Protein AF-A0A7Y8LI61-F1 (afdb_monomer_lite)

Secondary structure (DSSP, 8-state):
-PPPHHHHHH-SSEEEE-TT--HHHHHHHHHHHHT-TTS-S-EEEEE--S-SS--HHHHHHHHHHHHHHHTTT-EEEEE-TT----SS-------S-SHHHHHHHHHHHHHHHHHT-

Sequence (117 aa):
MKLFDSTIVHADLTIIHGNNQTPAKKLARTKELFGNPLAPGPILMNEDDNGRDTSEENLKKELASCDAVWDGGGSWGYMPWRQTQMFPFRHFNPAGDSQDERYFRAVLEHIKAKVMK

Structure (mmCIF, N/CA/C/O backbone):
data_AF-A0A7Y8LI61-F1
#
_entry.id   AF-A0A7Y8LI61-F1
#
loop_
_atom_site.group_PDB
_atom_site.id
_atom_site.type_symbol
_atom_site.label_atom_id
_atom_site.label_alt_id
_atom_site.label_comp_id
_atom_site.label_asym_id
_atom_site.label_entity_id
_atom_site.label_seq_id
_atom_site.pdbx_PDB_ins_code
_atom_site.Cartn_x
_atom_site.Cartn_y
_atom_site.Cartn_z
_atom_site.occupancy
_atom_site.B_iso_or_equiv
_atom_site.auth_seq_id
_atom_site.auth_comp_id
_atom_site.auth_asym_id
_atom_site.auth_atom_id
_atom_site.pdbx_PDB_model_num
ATOM 1 N N . MET A 1 1 ? 7.553 4.973 -17.357 1.00 74.12 1 MET A N 1
ATOM 2 C CA . MET A 1 1 ? 8.397 5.827 -16.488 1.00 74.12 1 MET A CA 1
ATOM 3 C C . MET A 1 1 ? 9.875 5.466 -16.659 1.00 74.12 1 MET A C 1
ATOM 5 O O . MET A 1 1 ? 10.168 4.297 -16.868 1.00 74.12 1 MET A O 1
ATOM 9 N N . LYS A 1 2 ? 10.797 6.432 -16.509 1.00 80.75 2 LYS A N 1
ATOM 10 C CA . LYS A 1 2 ? 12.247 6.181 -16.391 1.00 80.75 2 LYS A CA 1
ATOM 11 C C . LYS A 1 2 ? 12.640 5.801 -14.950 1.00 80.75 2 LYS A C 1
ATOM 13 O O . LYS A 1 2 ? 12.328 6.551 -14.030 1.00 80.75 2 LYS A O 1
ATOM 18 N N . LEU A 1 3 ? 13.302 4.657 -14.769 1.00 79.50 3 LEU A N 1
ATOM 19 C CA . LEU A 1 3 ? 13.929 4.245 -13.504 1.00 79.50 3 LEU A CA 1
ATOM 20 C C . LEU A 1 3 ? 15.372 4.765 -13.435 1.00 79.50 3 LEU A C 1
ATOM 22 O O . LEU A 1 3 ? 15.975 5.039 -14.473 1.00 79.50 3 LEU A O 1
ATOM 26 N N . PHE A 1 4 ? 15.911 4.924 -12.227 1.00 83.06 4 PHE A N 1
ATOM 27 C CA . PHE A 1 4 ? 17.317 5.283 -12.038 1.00 83.06 4 PHE A CA 1
ATOM 28 C C . PHE A 1 4 ? 18.207 4.055 -12.232 1.00 83.06 4 PHE A C 1
ATOM 30 O O . PHE A 1 4 ? 17.868 2.972 -11.757 1.00 83.06 4 PHE A O 1
ATOM 37 N N . ASP A 1 5 ? 19.364 4.234 -12.871 1.00 82.06 5 ASP A N 1
ATOM 38 C CA . ASP A 1 5 ? 20.294 3.135 -13.168 1.00 82.06 5 ASP A CA 1
ATOM 39 C C . ASP A 1 5 ? 20.720 2.387 -11.897 1.00 82.06 5 ASP A C 1
ATOM 41 O O . ASP A 1 5 ? 20.760 1.162 -11.880 1.00 82.06 5 ASP A O 1
ATOM 45 N N . SER A 1 6 ? 20.935 3.102 -10.789 1.00 76.75 6 SER A N 1
ATOM 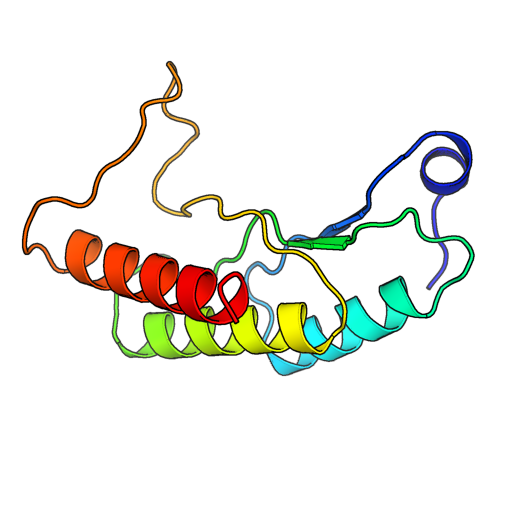46 C CA . SER A 1 6 ? 21.270 2.487 -9.500 1.00 76.75 6 SER A CA 1
ATOM 47 C C . SER A 1 6 ? 20.179 1.547 -8.976 1.00 76.75 6 SER A C 1
ATOM 49 O O . SER A 1 6 ? 20.499 0.520 -8.387 1.00 76.75 6 SER A O 1
ATOM 51 N N . THR A 1 7 ? 18.901 1.859 -9.210 1.00 75.81 7 THR A N 1
ATOM 52 C CA . THR A 1 7 ? 17.776 0.984 -8.850 1.00 75.81 7 THR A CA 1
ATOM 53 C C . THR A 1 7 ? 17.776 -0.278 -9.703 1.00 75.81 7 THR A C 1
ATOM 55 O O . THR A 1 7 ? 17.596 -1.364 -9.174 1.00 75.81 7 THR A O 1
ATOM 58 N N . ILE A 1 8 ? 18.014 -0.145 -11.008 1.00 80.81 8 ILE A N 1
ATOM 59 C CA . ILE A 1 8 ? 18.017 -1.281 -11.942 1.00 80.81 8 ILE A CA 1
ATOM 60 C C . ILE A 1 8 ? 19.154 -2.259 -11.609 1.00 80.81 8 ILE A C 1
ATOM 62 O O . ILE A 1 8 ? 18.974 -3.468 -11.700 1.00 80.81 8 ILE A O 1
ATOM 66 N N . VAL A 1 9 ? 20.329 -1.738 -11.242 1.00 76.56 9 VAL A N 1
ATOM 67 C CA . VAL A 1 9 ? 21.548 -2.544 -11.061 1.00 76.56 9 VAL A CA 1
ATOM 68 C C . VAL A 1 9 ? 21.643 -3.177 -9.669 1.00 76.56 9 VAL A C 1
ATOM 70 O O . VAL A 1 9 ? 22.238 -4.244 -9.536 1.00 76.56 9 VAL A O 1
ATOM 73 N N . HIS A 1 10 ? 21.111 -2.526 -8.631 1.00 79.81 10 HIS A N 1
ATOM 74 C CA . HIS A 1 10 ? 21.417 -2.895 -7.242 1.00 79.81 10 HIS A CA 1
ATOM 75 C C . HIS A 1 10 ? 20.216 -3.241 -6.369 1.00 79.81 10 HIS A C 1
ATOM 77 O O . HIS A 1 10 ? 20.429 -3.713 -5.256 1.00 79.81 10 HIS A O 1
ATOM 83 N N . ALA A 1 11 ? 18.985 -2.953 -6.792 1.00 81.94 11 ALA A N 1
ATOM 84 C CA . ALA A 1 11 ? 17.830 -3.217 -5.945 1.00 81.94 11 ALA A CA 1
ATOM 85 C C . ALA A 1 11 ? 17.215 -4.583 -6.254 1.00 81.94 11 ALA A C 1
ATOM 87 O O . ALA A 1 11 ? 17.047 -4.955 -7.411 1.00 81.94 11 ALA A O 1
ATOM 88 N N . ASP A 1 12 ? 16.826 -5.282 -5.190 1.00 82.81 12 ASP A N 1
ATOM 89 C CA . ASP A 1 12 ? 16.129 -6.570 -5.244 1.00 82.81 12 ASP A CA 1
ATOM 90 C C . ASP A 1 12 ? 14.613 -6.428 -5.041 1.00 82.81 12 ASP A C 1
ATOM 92 O O . ASP A 1 12 ? 13.895 -7.415 -5.078 1.00 82.81 12 ASP A O 1
ATOM 96 N N . LEU A 1 13 ? 14.105 -5.219 -4.768 1.00 83.88 13 LEU A N 1
ATOM 97 C CA . LEU A 1 13 ? 12.676 -4.944 -4.591 1.00 83.88 13 LEU A CA 1
ATOM 98 C C . LEU A 1 13 ? 12.356 -3.476 -4.899 1.00 83.88 13 LEU A C 1
ATOM 100 O O . LEU A 1 13 ? 13.212 -2.598 -4.776 1.00 83.88 13 LEU A O 1
ATOM 104 N N . THR A 1 14 ? 11.105 -3.196 -5.258 1.00 85.19 14 THR A N 1
ATOM 105 C CA . THR A 1 14 ? 10.602 -1.837 -5.503 1.00 85.19 14 THR A CA 1
ATOM 106 C C . THR A 1 14 ? 9.705 -1.395 -4.355 1.00 85.19 14 THR A C 1
ATOM 108 O O . THR A 1 14 ? 8.698 -2.038 -4.096 1.00 85.19 14 THR A O 1
ATOM 111 N N . ILE A 1 15 ? 10.002 -0.267 -3.709 1.00 83.31 15 ILE A N 1
ATOM 112 C CA . ILE A 1 15 ? 9.120 0.323 -2.693 1.00 83.31 15 ILE A CA 1
ATOM 113 C C . ILE A 1 15 ? 8.303 1.459 -3.307 1.00 83.31 15 ILE A C 1
ATOM 115 O O . ILE A 1 15 ? 8.846 2.318 -4.005 1.00 83.31 15 ILE A O 1
ATOM 119 N N . ILE A 1 16 ? 7.003 1.484 -3.028 1.00 81.44 16 ILE A N 1
ATOM 120 C CA . ILE A 1 16 ? 6.116 2.594 -3.370 1.00 81.44 16 ILE A CA 1
ATOM 121 C C . ILE A 1 16 ? 5.501 3.191 -2.103 1.00 81.44 16 ILE A C 1
ATOM 123 O O . ILE A 1 16 ? 5.112 2.461 -1.200 1.00 81.44 16 ILE A O 1
ATOM 127 N N . HIS A 1 17 ? 5.409 4.522 -2.069 1.00 83.06 17 HIS A N 1
ATOM 128 C CA . HIS A 1 17 ? 4.664 5.274 -1.059 1.00 83.06 17 HIS A CA 1
ATOM 129 C C . HIS A 1 17 ? 3.378 5.801 -1.714 1.00 83.06 17 HIS A C 1
ATOM 131 O O . HIS A 1 17 ? 3.422 6.427 -2.779 1.00 83.06 17 HIS A O 1
ATOM 137 N N . GLY A 1 18 ? 2.232 5.529 -1.098 1.00 77.00 18 GLY A N 1
ATOM 138 C CA . GLY A 1 18 ? 0.893 5.828 -1.608 1.00 77.00 18 GLY A CA 1
ATOM 139 C C . GLY A 1 18 ? 0.286 7.120 -1.066 1.00 77.00 18 GLY A C 1
ATOM 140 O O . GLY A 1 18 ? -0.795 7.505 -1.513 1.00 77.00 18 GLY A O 1
ATOM 141 N N . ASN A 1 19 ? 0.982 7.793 -0.146 1.00 80.81 19 ASN A N 1
ATOM 142 C CA . ASN A 1 19 ? 0.475 8.916 0.640 1.00 80.81 19 ASN A CA 1
ATOM 143 C C . ASN A 1 19 ? -0.301 9.940 -0.200 1.00 80.81 19 ASN A C 1
ATOM 145 O O . ASN A 1 19 ? 0.190 10.469 -1.205 1.00 80.81 19 ASN A O 1
ATOM 149 N N . ASN A 1 20 ? -1.520 10.244 0.247 1.00 76.19 20 ASN A N 1
ATOM 150 C CA . ASN A 1 20 ? -2.438 11.205 -0.359 1.00 76.19 20 ASN A CA 1
ATOM 151 C C . ASN A 1 20 ? -2.826 10.905 -1.822 1.00 76.19 20 ASN A C 1
ATOM 153 O O . ASN A 1 20 ? -3.390 11.763 -2.506 1.00 76.19 20 ASN A O 1
ATOM 157 N N . GLN A 1 21 ? -2.545 9.702 -2.335 1.00 84.94 21 GLN A N 1
ATOM 158 C CA . GLN A 1 21 ? -2.994 9.281 -3.659 1.00 84.94 21 GLN A CA 1
ATOM 159 C C . GLN A 1 21 ? -4.301 8.498 -3.575 1.00 84.94 21 GLN A C 1
ATOM 161 O O . GLN A 1 21 ? -4.567 7.747 -2.645 1.00 84.94 21 GLN A O 1
ATOM 166 N N . THR A 1 22 ? -5.120 8.624 -4.613 1.00 86.12 22 THR A N 1
ATOM 167 C CA . THR A 1 22 ? -6.341 7.822 -4.748 1.00 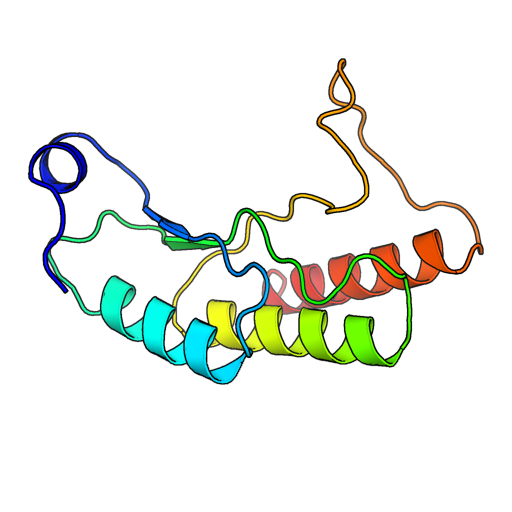86.12 22 THR A CA 1
ATOM 168 C C . THR A 1 22 ? -6.004 6.354 -5.051 1.00 86.12 22 THR A C 1
ATOM 170 O O . THR A 1 22 ? -5.052 6.124 -5.808 1.00 86.12 22 THR A O 1
ATOM 173 N N . PRO A 1 23 ? -6.835 5.379 -4.635 1.00 85.81 23 PRO A N 1
ATOM 174 C CA . PRO A 1 23 ? -6.676 3.967 -4.997 1.00 85.81 23 PRO A CA 1
ATOM 175 C C . PRO A 1 23 ? -6.454 3.719 -6.499 1.00 85.81 23 PRO A C 1
ATOM 177 O O . PRO A 1 23 ? -5.554 2.979 -6.883 1.00 85.81 23 PRO A O 1
ATOM 180 N N . ALA A 1 24 ? -7.197 4.407 -7.375 1.00 87.19 24 ALA A N 1
ATOM 181 C CA . ALA A 1 24 ? -7.060 4.259 -8.829 1.00 87.19 24 ALA A CA 1
ATOM 182 C C . ALA A 1 24 ? -5.654 4.621 -9.346 1.00 87.19 24 ALA A C 1
ATOM 184 O O . ALA A 1 24 ? -5.097 3.921 -10.192 1.00 87.19 24 ALA A O 1
ATOM 185 N N . LYS A 1 25 ? -5.054 5.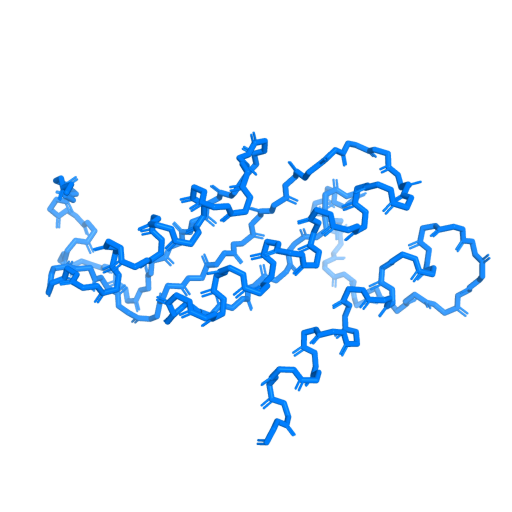689 -8.804 1.00 88.69 25 LYS A N 1
ATOM 186 C CA . LYS A 1 25 ? -3.671 6.077 -9.119 1.00 88.69 25 LYS A CA 1
ATOM 187 C C . LYS A 1 25 ? -2.674 5.032 -8.625 1.00 88.69 25 LYS A C 1
ATOM 189 O O . LYS A 1 25 ? -1.732 4.732 -9.350 1.00 88.69 25 LYS A O 1
ATOM 194 N N . LYS A 1 26 ? -2.896 4.457 -7.438 1.00 87.81 26 LYS A N 1
ATOM 195 C CA . LYS A 1 26 ? -2.049 3.389 -6.881 1.00 87.81 26 LYS A CA 1
ATOM 196 C C . LYS A 1 26 ? -2.100 2.141 -7.761 1.00 87.81 26 LYS A C 1
ATOM 198 O O . LYS A 1 26 ? -1.051 1.668 -8.174 1.00 87.81 26 LYS A O 1
ATOM 203 N N . LEU A 1 27 ? -3.294 1.693 -8.159 1.00 87.38 27 LEU A N 1
ATOM 204 C CA . LEU A 1 27 ? -3.471 0.560 -9.078 1.00 87.38 27 LEU A CA 1
ATOM 205 C C . LEU A 1 27 ? -2.733 0.780 -10.404 1.00 87.38 27 LEU A C 1
ATOM 207 O O . LEU A 1 27 ? -1.956 -0.071 -10.834 1.00 87.38 27 LEU A O 1
ATOM 211 N N . ALA A 1 28 ? -2.973 1.922 -11.056 1.00 89.56 28 ALA A N 1
ATOM 212 C CA . ALA A 1 28 ? -2.330 2.251 -12.326 1.00 89.56 28 ALA A CA 1
ATOM 213 C C . ALA A 1 28 ? -0.802 2.267 -12.191 1.00 89.56 28 ALA A C 1
ATOM 215 O O . ALA A 1 28 ? -0.089 1.733 -13.040 1.00 89.56 28 ALA A O 1
ATOM 216 N N . ARG A 1 29 ? -0.306 2.836 -11.089 1.00 88.75 29 ARG A N 1
ATOM 217 C CA . ARG A 1 29 ? 1.117 2.943 -10.801 1.00 88.75 29 ARG A CA 1
ATOM 218 C C . ARG A 1 29 ? 1.774 1.587 -10.547 1.00 88.75 29 ARG A C 1
ATOM 220 O O . ARG A 1 29 ? 2.836 1.321 -11.106 1.00 88.75 29 ARG A O 1
ATOM 227 N N . THR A 1 30 ? 1.151 0.735 -9.739 1.00 88.94 30 THR A N 1
ATOM 228 C CA . THR A 1 30 ? 1.646 -0.619 -9.468 1.00 88.94 30 THR A CA 1
ATOM 229 C C . THR A 1 30 ? 1.678 -1.445 -10.749 1.00 88.94 30 THR A C 1
ATOM 231 O O . THR A 1 30 ? 2.691 -2.079 -11.022 1.00 88.94 30 THR A O 1
ATOM 234 N N . LYS A 1 31 ? 0.643 -1.354 -11.598 1.00 88.75 31 LYS A N 1
ATOM 235 C CA . LYS A 1 31 ? 0.622 -2.027 -12.908 1.00 88.75 31 LYS A CA 1
ATOM 236 C C . LYS A 1 31 ? 1.736 -1.553 -13.839 1.00 88.75 31 LYS A C 1
ATOM 238 O O . LYS A 1 31 ? 2.358 -2.374 -14.505 1.00 88.75 31 LYS A O 1
ATOM 243 N N . GLU A 1 32 ? 1.996 -0.246 -13.885 1.00 90.25 32 GLU A N 1
ATOM 244 C CA . GLU A 1 32 ? 3.092 0.314 -14.686 1.00 90.25 32 GLU A CA 1
ATOM 245 C C . GLU A 1 32 ? 4.452 -0.239 -14.239 1.00 90.25 32 GLU A C 1
ATOM 247 O O . GLU A 1 32 ? 5.277 -0.600 -15.075 1.00 90.25 32 GLU A O 1
ATOM 252 N N . LEU A 1 33 ? 4.686 -0.308 -12.925 1.00 88.44 33 LEU A N 1
ATOM 253 C CA . LEU A 1 33 ? 5.920 -0.847 -12.358 1.00 88.44 33 LEU A CA 1
ATOM 254 C C . LEU A 1 33 ? 6.040 -2.351 -12.599 1.00 88.44 33 LEU A C 1
ATOM 256 O O . LEU A 1 33 ? 7.092 -2.804 -13.029 1.00 88.44 33 LEU A O 1
ATOM 260 N N . PHE A 1 34 ? 4.965 -3.106 -12.378 1.00 87.31 34 PHE A N 1
ATOM 261 C CA . PHE A 1 34 ? 4.955 -4.558 -12.540 1.00 87.31 34 PHE A CA 1
ATOM 262 C C . PHE A 1 34 ? 5.211 -4.968 -13.994 1.00 87.31 34 PHE A C 1
ATOM 264 O O . PHE A 1 34 ? 5.930 -5.924 -14.262 1.00 87.31 34 PHE A O 1
ATOM 271 N N . GLY A 1 35 ? 4.651 -4.218 -14.947 1.00 86.94 35 GLY A N 1
ATOM 272 C CA . GLY A 1 35 ? 4.874 -4.439 -16.374 1.00 86.94 35 GLY A CA 1
ATOM 273 C C . GLY A 1 35 ? 6.222 -3.932 -16.898 1.00 86.94 35 GLY A C 1
ATOM 274 O O . GLY A 1 35 ? 6.517 -4.138 -18.075 1.00 86.94 35 GLY A O 1
ATOM 275 N N . ASN A 1 36 ? 7.031 -3.248 -16.082 1.00 89.31 36 ASN A N 1
ATOM 276 C CA . ASN A 1 36 ? 8.327 -2.734 -16.509 1.00 89.31 36 ASN A CA 1
ATOM 277 C C . ASN A 1 36 ? 9.420 -3.794 -16.280 1.00 89.31 36 ASN A C 1
ATOM 279 O O . ASN A 1 36 ? 9.744 -4.073 -15.129 1.00 89.31 36 ASN A O 1
ATOM 283 N N . PRO A 1 37 ? 10.061 -4.331 -17.337 1.00 86.62 37 PRO A N 1
ATOM 284 C CA . PRO A 1 37 ? 11.077 -5.380 -17.198 1.00 86.62 37 PRO A CA 1
ATOM 285 C C . PRO A 1 37 ? 12.349 -4.920 -16.470 1.00 86.62 37 PRO A C 1
ATOM 287 O O . PRO A 1 37 ? 13.171 -5.751 -16.102 1.00 86.62 37 PRO A O 1
ATOM 290 N N . LEU A 1 38 ? 12.533 -3.609 -16.287 1.00 89.00 38 LEU A N 1
ATOM 291 C CA . LEU A 1 38 ? 13.658 -3.031 -15.552 1.00 89.00 38 LEU A CA 1
ATOM 292 C C . LEU A 1 38 ? 13.331 -2.753 -14.079 1.00 89.00 38 LEU A C 1
ATOM 294 O O . LEU A 1 38 ? 14.208 -2.302 -13.346 1.00 89.00 38 LEU A O 1
ATOM 298 N N . ALA A 1 39 ? 12.081 -2.944 -13.646 1.00 86.19 39 ALA A N 1
ATOM 299 C CA . ALA A 1 39 ? 11.710 -2.767 -12.249 1.00 86.19 39 ALA A CA 1
ATOM 300 C C . ALA A 1 39 ? 12.106 -4.011 -11.432 1.00 86.19 39 ALA A C 1
ATOM 302 O O . ALA A 1 39 ? 11.686 -5.117 -11.777 1.00 86.19 39 ALA A O 1
ATOM 303 N N . PRO A 1 40 ? 12.858 -3.852 -10.328 1.00 82.62 40 PRO A N 1
ATOM 304 C CA . PRO A 1 40 ? 13.103 -4.938 -9.386 1.00 82.62 40 PRO A CA 1
ATOM 305 C C . PRO A 1 40 ? 11.800 -5.458 -8.777 1.00 82.62 40 PRO A C 1
ATOM 307 O O . PRO A 1 40 ? 10.946 -4.667 -8.361 1.00 82.62 40 PRO A O 1
ATOM 310 N N . GLY A 1 41 ? 11.645 -6.777 -8.696 1.00 73.56 41 GLY A N 1
ATOM 311 C CA . GLY A 1 41 ? 10.481 -7.417 -8.077 1.00 73.56 41 GLY A CA 1
ATOM 312 C C . GLY A 1 41 ? 10.846 -8.005 -6.718 1.00 73.56 41 GLY A C 1
ATOM 313 O O . GLY A 1 41 ? 11.943 -8.532 -6.612 1.00 73.56 41 GLY A O 1
ATOM 314 N N . PRO A 1 42 ? 9.965 -8.017 -5.703 1.00 81.88 42 PRO A N 1
ATOM 315 C CA . PRO A 1 42 ? 8.558 -7.603 -5.681 1.00 81.88 42 PRO A CA 1
ATOM 316 C C . PRO A 1 42 ? 8.355 -6.086 -5.529 1.00 81.88 42 PRO A C 1
ATOM 318 O O . PRO A 1 42 ? 9.233 -5.368 -5.059 1.00 81.88 42 PRO A O 1
ATOM 321 N N . ILE A 1 43 ? 7.162 -5.598 -5.888 1.00 84.12 43 ILE A N 1
ATOM 322 C CA . ILE A 1 43 ? 6.735 -4.222 -5.582 1.00 84.12 43 ILE A CA 1
ATOM 323 C C . ILE A 1 43 ? 6.057 -4.230 -4.221 1.00 84.12 43 ILE A C 1
ATOM 325 O O . ILE A 1 43 ? 5.146 -5.017 -4.023 1.00 84.12 43 ILE A O 1
ATOM 329 N N . LEU A 1 44 ? 6.461 -3.378 -3.293 1.00 79.94 44 LEU A N 1
ATOM 330 C CA . LEU A 1 44 ? 5.948 -3.304 -1.935 1.00 79.94 44 LEU A CA 1
ATOM 331 C C . LEU A 1 44 ? 5.430 -1.892 -1.669 1.00 79.94 44 LEU A C 1
ATOM 333 O O . LEU A 1 44 ? 6.185 -0.927 -1.758 1.00 79.94 44 LEU A O 1
ATOM 337 N N . MET A 1 45 ? 4.147 -1.758 -1.335 1.00 78.62 45 MET A N 1
ATOM 338 C CA . MET A 1 45 ? 3.653 -0.520 -0.725 1.00 78.62 45 MET A CA 1
ATOM 339 C C . MET A 1 45 ? 4.086 -0.520 0.735 1.00 78.62 45 MET A C 1
ATOM 341 O O . MET A 1 45 ? 3.663 -1.434 1.433 1.00 78.62 45 MET A O 1
ATOM 345 N N . ASN A 1 46 ? 4.940 0.419 1.164 1.00 72.25 46 ASN A N 1
ATOM 346 C CA . ASN A 1 46 ? 5.421 0.500 2.555 1.00 72.25 46 ASN A CA 1
ATOM 347 C C . ASN A 1 46 ? 4.649 1.515 3.402 1.00 72.25 46 ASN A C 1
ATOM 349 O O . ASN A 1 46 ? 4.514 1.329 4.605 1.00 72.25 46 ASN A O 1
ATOM 353 N N . GLU A 1 47 ? 4.162 2.587 2.786 1.00 69.69 47 GLU A N 1
ATOM 354 C CA . GLU A 1 47 ? 3.443 3.663 3.454 1.00 69.69 47 GLU A CA 1
ATOM 355 C C . GLU A 1 47 ? 2.236 4.063 2.623 1.00 69.69 47 GLU A C 1
ATOM 357 O O . GLU A 1 47 ? 2.351 4.317 1.420 1.00 69.69 47 GLU A O 1
ATOM 362 N N . ASP A 1 48 ? 1.089 4.158 3.283 1.00 72.44 48 ASP A N 1
ATOM 363 C CA . ASP A 1 48 ? -0.099 4.747 2.702 1.00 72.44 48 ASP A CA 1
ATOM 364 C C . ASP A 1 48 ? -0.817 5.626 3.730 1.00 72.44 48 ASP A C 1
ATOM 366 O O . ASP A 1 48 ? -1.058 5.216 4.864 1.00 72.44 48 ASP A O 1
ATOM 370 N N . ASP A 1 49 ? -1.115 6.852 3.313 1.00 70.56 49 ASP A N 1
ATOM 371 C CA . ASP A 1 49 ? -1.808 7.865 4.099 1.00 70.56 49 ASP A CA 1
ATOM 372 C C . ASP A 1 49 ? -3.018 8.324 3.333 1.00 70.56 49 ASP A C 1
ATOM 374 O O . ASP A 1 49 ? -2.937 9.207 2.470 1.00 70.56 49 ASP A O 1
ATOM 378 N N . ASN A 1 50 ? -4.152 7.717 3.638 1.00 68.69 50 ASN A N 1
ATOM 379 C CA . ASN A 1 50 ? -5.422 8.241 3.181 1.00 68.69 50 ASN A CA 1
ATOM 380 C C . ASN A 1 50 ? -6.033 9.236 4.187 1.00 68.69 50 ASN A C 1
ATOM 382 O O . ASN A 1 50 ? -7.174 9.660 3.991 1.00 68.69 50 ASN A O 1
ATOM 386 N N . GLY A 1 51 ? -5.280 9.643 5.219 1.00 64.19 51 GLY A N 1
ATOM 387 C CA . GLY A 1 51 ? -5.630 10.681 6.182 1.00 64.19 51 GLY A CA 1
ATOM 388 C C . GLY A 1 51 ? -5.063 10.426 7.586 1.00 64.19 51 GLY A C 1
ATOM 389 O O . GLY A 1 51 ? -4.919 9.290 8.031 1.00 64.19 51 GLY A O 1
ATOM 390 N N . ARG A 1 52 ? -4.834 11.509 8.347 1.00 66.88 52 ARG A N 1
ATOM 391 C CA . ARG A 1 52 ? -4.303 11.449 9.729 1.00 66.88 52 ARG A CA 1
ATOM 392 C C . ARG A 1 52 ? -5.284 10.884 10.764 1.00 66.88 52 ARG A C 1
ATOM 394 O O . ARG A 1 52 ? -4.866 10.393 11.819 1.00 66.88 52 ARG A O 1
ATOM 401 N N . ASP A 1 53 ? -6.578 10.994 10.483 1.00 76.56 53 ASP A N 1
ATOM 402 C CA . ASP A 1 53 ? -7.640 10.638 11.417 1.00 76.56 53 ASP A CA 1
ATOM 403 C C . ASP A 1 53 ? -8.154 9.225 11.179 1.00 76.56 53 ASP A C 1
ATOM 405 O O . ASP A 1 53 ? -8.420 8.811 10.049 1.00 76.56 53 ASP A O 1
ATOM 409 N N . THR A 1 54 ? -8.382 8.506 12.271 1.00 79.50 54 THR A N 1
ATOM 410 C CA . THR A 1 54 ? -9.082 7.229 12.246 1.00 79.50 54 THR A CA 1
ATOM 411 C C . THR A 1 54 ? -10.570 7.483 12.003 1.00 79.50 54 THR A C 1
ATOM 413 O O . THR A 1 54 ? -11.299 7.859 12.916 1.00 79.50 54 THR A O 1
ATOM 416 N N . SER A 1 55 ? -11.041 7.293 10.772 1.00 83.19 55 SER A N 1
ATOM 417 C CA . SER A 1 55 ? -12.449 7.477 10.392 1.00 83.19 55 SER A CA 1
ATOM 418 C C . SER A 1 55 ? -12.926 6.353 9.474 1.00 83.19 55 SER A C 1
ATOM 420 O O . SER A 1 55 ? -12.122 5.683 8.826 1.00 83.19 55 SER A O 1
ATOM 422 N N . GLU A 1 56 ? -14.242 6.140 9.391 1.00 86.69 56 GLU A N 1
ATOM 423 C CA . GLU A 1 56 ? -14.810 5.158 8.453 1.00 86.69 56 GLU A CA 1
ATOM 424 C C . GLU A 1 56 ? -14.496 5.497 6.992 1.00 86.69 56 GLU A C 1
ATOM 426 O O . GLU A 1 56 ? -14.301 4.604 6.168 1.00 86.69 56 GLU A O 1
ATOM 431 N N . GLU A 1 57 ? -14.442 6.787 6.655 1.00 86.88 57 GLU A N 1
ATOM 432 C CA . GLU A 1 57 ? -14.097 7.237 5.309 1.00 86.88 57 GLU A CA 1
ATOM 433 C C . GLU A 1 57 ? -12.645 6.888 4.967 1.00 86.88 57 GLU A C 1
ATOM 435 O O . GLU A 1 57 ? -12.376 6.351 3.891 1.00 86.88 57 GLU A O 1
ATOM 440 N N . ASN A 1 58 ? -11.717 7.132 5.895 1.00 83.69 58 ASN A N 1
ATOM 441 C CA . ASN A 1 58 ? -10.310 6.802 5.695 1.00 83.69 58 ASN A CA 1
ATOM 442 C C . ASN A 1 58 ? -10.101 5.286 5.669 1.00 83.69 58 ASN A C 1
ATOM 444 O O . ASN A 1 58 ? -9.367 4.802 4.814 1.00 83.69 58 ASN A O 1
ATOM 448 N N . LEU A 1 59 ? -10.847 4.522 6.478 1.00 85.00 59 LEU A N 1
ATOM 449 C CA . LEU A 1 59 ? -10.806 3.058 6.441 1.00 85.00 59 LEU A CA 1
ATOM 450 C C . LEU A 1 59 ? -11.186 2.532 5.055 1.00 85.00 59 LEU A C 1
ATOM 452 O O . LEU A 1 59 ? -10.487 1.692 4.497 1.00 85.00 59 LEU A O 1
ATOM 456 N N . LYS A 1 60 ? -12.259 3.061 4.454 1.00 87.31 60 LYS A N 1
ATOM 457 C CA . LYS A 1 60 ? -12.663 2.684 3.089 1.00 87.31 60 LYS A CA 1
ATOM 458 C C . LYS A 1 60 ? -11.563 2.976 2.065 1.00 87.31 60 LYS A C 1
ATOM 460 O O . LYS A 1 60 ? -11.351 2.167 1.164 1.00 87.31 60 LYS A O 1
ATOM 465 N N . LYS A 1 61 ? -10.857 4.104 2.196 1.00 84.88 61 LYS A N 1
ATOM 466 C CA . LYS A 1 61 ? -9.749 4.470 1.299 1.00 84.88 61 LYS A CA 1
ATOM 467 C C . LYS A 1 61 ? -8.528 3.569 1.486 1.00 84.88 61 LYS A C 1
ATOM 469 O O . LYS A 1 61 ? -7.946 3.167 0.479 1.00 84.88 61 LYS A O 1
ATOM 474 N N . GLU A 1 62 ? -8.178 3.213 2.721 1.00 84.44 62 GLU A N 1
ATOM 475 C CA . GLU A 1 62 ? -7.095 2.261 3.007 1.00 84.44 62 GLU A CA 1
ATOM 476 C C . GLU A 1 62 ? -7.390 0.883 2.415 1.00 84.44 62 GLU A C 1
ATOM 478 O O . GLU A 1 62 ? -6.577 0.340 1.670 1.00 84.44 62 GLU A O 1
ATOM 483 N N . LEU A 1 63 ? -8.583 0.334 2.672 1.00 86.94 63 LEU A N 1
ATOM 484 C CA . LEU A 1 63 ? -8.970 -0.981 2.154 1.00 86.94 63 LEU A CA 1
ATOM 485 C C . LEU A 1 63 ? -8.984 -0.999 0.618 1.00 86.94 63 LEU A C 1
ATOM 487 O O . LEU A 1 63 ? -8.424 -1.905 0.004 1.00 86.94 63 LEU A O 1
ATOM 491 N N . ALA A 1 64 ? -9.530 0.045 -0.011 1.00 87.94 64 ALA A N 1
ATOM 492 C CA . ALA A 1 64 ? -9.505 0.181 -1.466 1.00 87.94 64 ALA A CA 1
ATOM 493 C C . ALA A 1 64 ? -8.077 0.330 -2.023 1.00 87.94 64 ALA A C 1
ATOM 495 O O . ALA A 1 64 ? -7.791 -0.121 -3.132 1.00 87.94 64 ALA A O 1
ATOM 496 N N . SER A 1 65 ? -7.171 0.961 -1.274 1.00 85.06 65 SER A N 1
ATOM 497 C CA . SER A 1 65 ? -5.761 1.086 -1.658 1.00 85.06 65 SER A CA 1
ATOM 498 C C . SER A 1 65 ? -5.019 -0.244 -1.538 1.00 85.06 65 SER A C 1
ATOM 500 O O . SER A 1 65 ? -4.230 -0.574 -2.425 1.00 85.06 65 SER A O 1
ATOM 502 N N . CYS A 1 66 ? -5.330 -1.032 -0.505 1.00 84.38 66 CYS A N 1
ATOM 503 C CA . CYS A 1 66 ? -4.859 -2.407 -0.353 1.00 84.38 66 CYS A CA 1
ATOM 504 C C . CYS A 1 66 ? -5.261 -3.260 -1.561 1.00 84.38 66 CYS A C 1
ATOM 506 O O . CYS A 1 66 ? -4.398 -3.858 -2.207 1.00 84.38 66 CYS A O 1
ATOM 508 N N . ASP A 1 67 ? -6.546 -3.236 -1.927 1.00 87.38 67 ASP A N 1
ATOM 509 C CA . ASP A 1 67 ? -7.054 -3.943 -3.107 1.00 87.38 67 ASP A CA 1
ATOM 510 C C . ASP A 1 67 ? -6.344 -3.490 -4.388 1.00 87.38 67 ASP A C 1
ATOM 512 O O . ASP A 1 67 ? -5.857 -4.314 -5.159 1.00 87.38 67 ASP A O 1
ATOM 516 N N . ALA A 1 68 ? -6.208 -2.178 -4.584 1.00 86.19 68 ALA A N 1
ATOM 517 C CA . ALA A 1 68 ? -5.561 -1.596 -5.754 1.00 86.19 68 ALA A CA 1
ATOM 518 C C . ALA A 1 68 ? -4.103 -2.049 -5.944 1.00 86.19 68 ALA A C 1
ATOM 520 O O . ALA A 1 68 ? -3.674 -2.285 -7.073 1.00 86.19 68 ALA A O 1
ATOM 521 N N . VAL A 1 69 ? -3.313 -2.152 -4.875 1.00 82.19 69 VAL A N 1
ATOM 522 C CA . VAL A 1 69 ? -1.917 -2.605 -4.991 1.00 82.19 69 VAL A CA 1
ATOM 523 C C . VAL A 1 69 ? -1.852 -4.111 -5.205 1.00 82.19 69 VAL A C 1
ATOM 525 O O . VAL A 1 69 ? -1.135 -4.553 -6.104 1.00 82.19 69 VAL A O 1
ATOM 528 N N . TRP A 1 70 ? -2.624 -4.880 -4.434 1.00 83.75 70 TRP A N 1
ATOM 529 C CA . TRP A 1 70 ? -2.641 -6.339 -4.530 1.00 83.75 70 TRP A CA 1
ATOM 530 C C . TRP A 1 70 ? -3.067 -6.805 -5.928 1.00 83.75 70 TRP A C 1
ATOM 532 O O . TRP A 1 70 ? -2.353 -7.554 -6.594 1.00 83.75 70 TRP A O 1
ATOM 542 N N . ASP A 1 71 ? -4.184 -6.277 -6.433 1.00 84.50 71 ASP A N 1
ATOM 543 C CA . ASP A 1 71 ? -4.721 -6.616 -7.756 1.00 84.50 71 ASP A CA 1
ATOM 544 C C . ASP A 1 71 ? -3.850 -6.060 -8.905 1.00 84.50 71 ASP A C 1
ATOM 546 O O . ASP A 1 71 ? -3.986 -6.457 -10.065 1.00 84.50 71 ASP A O 1
ATOM 550 N N . GLY A 1 72 ? -2.940 -5.129 -8.600 1.00 80.38 72 GLY A N 1
ATOM 551 C CA . GLY A 1 72 ? -1.940 -4.599 -9.524 1.00 80.38 72 GLY A CA 1
ATOM 552 C C . GLY A 1 72 ? -0.687 -5.467 -9.678 1.00 80.38 72 GLY A C 1
ATOM 553 O O . GLY A 1 72 ? 0.182 -5.096 -10.465 1.00 80.38 72 GLY A O 1
ATOM 554 N N . GLY A 1 73 ? -0.579 -6.585 -8.949 1.00 78.88 73 GLY A N 1
ATOM 555 C CA . GLY A 1 73 ? 0.619 -7.434 -8.911 1.00 78.88 73 GLY A CA 1
ATOM 556 C 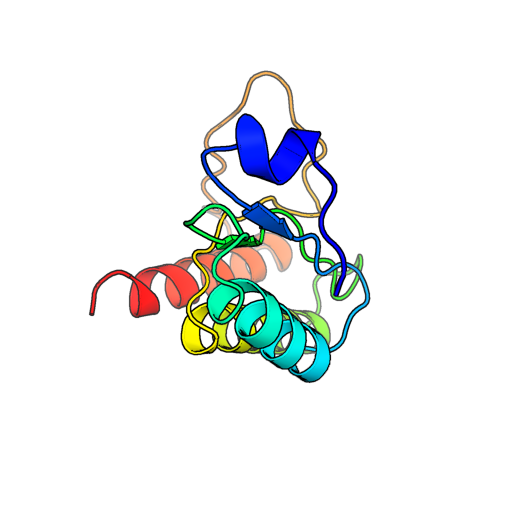C . GLY A 1 73 ? 1.659 -6.996 -7.872 1.00 78.88 73 GLY A C 1
ATOM 557 O O . GLY A 1 73 ? 2.797 -7.461 -7.905 1.00 78.88 73 GLY A O 1
ATOM 558 N N . GLY A 1 74 ? 1.290 -6.088 -6.964 1.00 76.88 74 GLY A N 1
ATOM 559 C CA . GLY A 1 74 ? 2.130 -5.656 -5.853 1.00 76.88 74 GLY A CA 1
ATOM 560 C C . GLY A 1 74 ? 1.952 -6.519 -4.601 1.00 76.88 74 GLY A C 1
ATOM 561 O O . GLY A 1 74 ? 0.883 -7.054 -4.328 1.00 76.88 74 GLY A O 1
ATOM 562 N N . SER A 1 75 ? 3.015 -6.612 -3.814 1.00 71.19 75 SER A N 1
ATOM 563 C CA . SER A 1 75 ? 3.031 -7.046 -2.417 1.00 71.19 75 SER A CA 1
ATOM 564 C C . SER A 1 75 ? 2.747 -5.873 -1.466 1.00 71.19 75 SER A C 1
ATOM 566 O O . SER A 1 75 ? 2.847 -4.699 -1.841 1.00 71.19 75 SER A O 1
ATOM 568 N N . TRP A 1 76 ? 2.386 -6.180 -0.220 1.00 67.81 76 TRP A N 1
ATOM 569 C CA . TRP A 1 76 ? 2.021 -5.176 0.779 1.00 67.81 76 TRP A CA 1
ATOM 570 C C . TRP A 1 76 ? 2.935 -5.261 2.001 1.00 67.81 76 TRP A C 1
ATOM 572 O O . TRP A 1 76 ? 3.058 -6.322 2.612 1.00 67.81 76 TRP A O 1
ATOM 582 N N . GLY A 1 77 ? 3.556 -4.141 2.368 1.00 64.88 77 GLY A N 1
ATOM 583 C CA . GLY A 1 77 ? 4.299 -3.966 3.610 1.00 64.88 77 GLY A CA 1
ATOM 584 C C . GLY A 1 77 ? 3.624 -2.878 4.430 1.00 64.88 77 GLY A C 1
ATOM 585 O O . GLY A 1 77 ? 3.685 -1.706 4.103 1.00 64.88 77 GLY A O 1
ATOM 586 N N . TYR A 1 78 ? 2.929 -3.240 5.496 1.00 59.88 78 TYR A N 1
ATOM 587 C CA . TYR A 1 78 ? 2.148 -2.247 6.219 1.00 59.88 78 TYR A CA 1
ATOM 588 C C . TYR A 1 78 ? 3.001 -1.502 7.263 1.00 59.88 78 TYR A C 1
ATOM 590 O O . TYR A 1 78 ? 3.403 -2.105 8.261 1.00 59.88 78 TYR A O 1
ATOM 598 N N . MET A 1 79 ? 3.237 -0.195 7.068 1.00 59.69 79 MET A N 1
ATOM 599 C CA . MET A 1 79 ? 3.650 0.714 8.147 1.00 59.69 79 MET A CA 1
ATOM 600 C C . MET A 1 79 ? 2.472 1.579 8.623 1.00 59.69 79 MET A C 1
ATOM 602 O O . MET A 1 79 ? 1.896 2.324 7.830 1.00 59.69 79 MET A O 1
ATOM 606 N N . PRO A 1 80 ? 2.119 1.543 9.921 1.00 53.81 80 PRO A N 1
ATOM 607 C CA . PRO A 1 80 ? 1.088 2.411 10.471 1.00 53.81 80 PRO A CA 1
ATOM 608 C C . PRO A 1 80 ? 1.492 3.885 10.415 1.00 53.81 80 PRO A C 1
ATOM 610 O O . PRO A 1 80 ? 2.472 4.287 11.038 1.00 53.81 80 PRO A O 1
ATOM 613 N N . TRP A 1 81 ? 0.649 4.720 9.814 1.00 55.62 81 TRP A N 1
ATOM 614 C CA . TRP A 1 81 ? 0.783 6.181 9.829 1.00 55.62 81 TRP A CA 1
ATOM 615 C C . TRP A 1 81 ? 0.797 6.797 11.246 1.00 55.62 81 TRP A C 1
ATOM 617 O O . TRP A 1 81 ? 1.392 7.849 11.474 1.00 55.62 81 TRP A O 1
ATOM 627 N N . ARG A 1 82 ? 0.177 6.129 12.237 1.00 52.03 82 ARG A N 1
ATOM 628 C CA . ARG A 1 82 ? 0.163 6.577 13.647 1.00 52.03 82 ARG A CA 1
ATOM 629 C C . ARG A 1 82 ? 1.332 6.098 14.495 1.00 52.03 82 ARG A C 1
ATOM 631 O O . ARG A 1 82 ? 1.433 6.503 15.650 1.00 52.03 82 ARG A O 1
ATOM 638 N N . GLN A 1 83 ? 2.215 5.270 13.955 1.00 51.50 83 GLN A N 1
ATOM 639 C CA . GLN A 1 83 ? 3.441 4.919 14.649 1.00 51.50 83 GLN A CA 1
ATOM 640 C C . GLN A 1 83 ? 4.598 5.450 13.821 1.00 51.50 83 GLN A C 1
ATOM 642 O O . GLN A 1 83 ? 5.131 4.782 12.938 1.00 51.50 83 GLN A O 1
ATOM 647 N N . THR A 1 84 ? 5.034 6.663 14.187 1.00 45.91 84 THR A N 1
ATOM 648 C CA . THR A 1 84 ? 6.469 6.963 14.203 1.00 45.91 84 THR A CA 1
ATOM 649 C C . THR A 1 84 ? 7.186 5.685 14.600 1.00 45.91 84 THR A C 1
ATOM 651 O O . THR A 1 84 ? 6.754 5.062 15.566 1.00 45.91 84 THR A O 1
ATOM 654 N N . GLN A 1 85 ? 8.202 5.263 13.843 1.00 49.09 85 GLN A N 1
ATOM 655 C CA . GLN A 1 85 ? 9.030 4.102 14.170 1.00 49.09 85 GLN A CA 1
ATOM 656 C C . GLN A 1 85 ? 9.334 4.112 15.672 1.00 49.09 85 GLN A C 1
ATOM 658 O O . GLN A 1 85 ? 10.209 4.842 16.140 1.00 49.09 85 GLN A O 1
ATOM 663 N N . MET A 1 86 ? 8.539 3.380 16.452 1.00 46.56 86 MET A N 1
ATOM 664 C CA . MET A 1 86 ? 8.645 3.428 17.895 1.00 46.56 86 MET A CA 1
ATOM 665 C C . MET A 1 86 ? 9.783 2.490 18.194 1.00 46.56 86 MET A C 1
ATOM 667 O O . MET A 1 86 ? 9.605 1.278 18.179 1.00 46.56 86 MET A O 1
ATOM 671 N N . PHE A 1 87 ? 10.973 3.051 18.365 1.00 43.19 87 PHE A N 1
ATOM 672 C CA . PHE A 1 87 ? 12.116 2.278 18.794 1.00 43.19 87 PHE A CA 1
ATOM 673 C C . PHE A 1 87 ? 11.949 1.931 20.282 1.00 43.19 87 PHE A C 1
ATOM 675 O O . PHE A 1 87 ? 11.644 2.822 21.081 1.00 43.19 87 PHE A O 1
ATOM 682 N N . PRO A 1 88 ? 12.155 0.668 20.695 1.00 57.00 88 PRO A N 1
ATOM 683 C CA . PRO A 1 88 ? 12.448 -0.513 19.872 1.00 57.00 88 PRO A CA 1
ATOM 684 C C . PRO A 1 88 ? 11.203 -1.015 19.127 1.00 57.00 88 PRO A C 1
ATOM 686 O O . PRO A 1 88 ? 10.121 -0.946 19.703 1.00 57.00 88 PRO A O 1
ATOM 689 N N . PHE A 1 89 ? 11.355 -1.558 17.905 1.00 50.88 89 PHE A N 1
ATOM 690 C CA . PHE A 1 89 ? 10.247 -2.141 17.129 1.00 50.88 89 PHE A CA 1
ATOM 691 C C . PHE A 1 89 ? 9.440 -3.108 18.007 1.00 50.88 89 PHE A C 1
ATOM 693 O O . PHE A 1 89 ? 9.894 -4.206 18.334 1.00 50.88 89 PHE A O 1
ATOM 700 N N . ARG A 1 90 ? 8.254 -2.682 18.443 1.00 54.06 90 ARG A N 1
ATOM 701 C CA . ARG A 1 90 ? 7.346 -3.499 19.249 1.00 54.06 90 ARG A CA 1
ATOM 702 C C . ARG A 1 90 ? 6.310 -4.109 18.323 1.00 54.06 90 ARG A C 1
ATOM 704 O O . ARG A 1 90 ? 5.726 -3.404 17.506 1.00 54.06 90 ARG A O 1
ATOM 711 N N . HIS A 1 91 ? 6.043 -5.403 18.494 1.00 55.66 91 HIS A N 1
ATOM 712 C CA . HIS A 1 91 ? 4.851 -6.017 17.922 1.00 55.66 91 HIS A CA 1
ATOM 713 C C . HIS A 1 91 ? 3.630 -5.318 18.518 1.00 55.66 91 HIS A C 1
ATOM 715 O O . HIS A 1 91 ? 3.292 -5.525 19.686 1.00 55.66 91 HIS A O 1
ATOM 721 N N . PHE A 1 92 ? 3.001 -4.444 17.736 1.00 61.91 92 PHE A N 1
ATOM 722 C CA . PHE A 1 92 ? 1.760 -3.813 18.141 1.00 61.91 92 PHE A CA 1
ATOM 723 C C . PHE A 1 92 ? 0.619 -4.797 17.899 1.00 61.91 92 PHE A C 1
ATOM 725 O O . PHE A 1 92 ? 0.245 -5.069 16.759 1.00 61.91 92 PHE A O 1
ATOM 732 N N . ASN A 1 93 ? 0.092 -5.357 18.985 1.00 65.94 93 ASN A N 1
ATOM 733 C CA . ASN A 1 93 ? -1.131 -6.140 18.948 1.00 65.94 93 ASN A CA 1
ATOM 734 C C . ASN A 1 93 ? -2.308 -5.215 19.304 1.00 65.94 93 ASN A C 1
ATOM 736 O O . ASN A 1 93 ? -2.375 -4.774 20.455 1.00 65.94 93 ASN A O 1
ATOM 740 N N . PRO A 1 94 ? -3.221 -4.899 18.367 1.00 67.56 94 PRO A N 1
ATOM 741 C CA . PRO A 1 94 ? -4.393 -4.060 18.629 1.00 67.56 94 PRO A CA 1
ATOM 742 C C . PRO A 1 94 ? -5.426 -4.827 19.478 1.00 67.56 94 PRO A C 1
ATOM 744 O O . PRO A 1 94 ? -6.447 -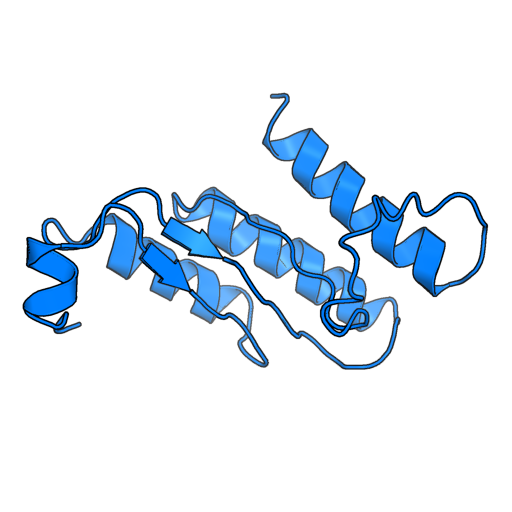5.280 18.959 1.00 67.56 94 PRO A O 1
ATOM 747 N N . ALA A 1 95 ? -5.159 -5.037 20.768 1.00 69.00 95 ALA A N 1
ATOM 748 C CA . ALA A 1 95 ? -5.961 -5.908 21.634 1.00 69.00 95 ALA A CA 1
ATOM 749 C C . ALA A 1 95 ? -7.168 -5.223 22.317 1.00 69.00 95 ALA A C 1
ATOM 751 O O . ALA A 1 95 ? -7.917 -5.904 23.011 1.00 69.00 95 ALA A O 1
ATOM 752 N N . GLY A 1 96 ? -7.391 -3.918 22.125 1.00 77.38 96 GLY A N 1
ATOM 753 C CA . GLY A 1 96 ? -8.531 -3.188 22.694 1.00 77.38 96 GLY A CA 1
ATOM 754 C C . GLY A 1 96 ? -9.668 -2.874 21.713 1.00 77.38 96 GLY A C 1
ATOM 755 O O . GLY A 1 96 ? -9.730 -3.402 20.601 1.00 77.38 96 GLY A O 1
ATOM 756 N N . ASP A 1 97 ? -10.579 -2.013 22.171 1.00 82.25 97 ASP A N 1
ATOM 757 C CA . ASP A 1 97 ? -11.795 -1.570 21.472 1.00 82.25 97 ASP A CA 1
ATOM 758 C C . ASP A 1 97 ? -11.854 -0.039 21.319 1.00 82.25 97 ASP A C 1
ATOM 760 O O . ASP A 1 97 ? -12.922 0.568 21.202 1.00 82.25 97 ASP A O 1
ATOM 764 N N . SER A 1 98 ? -10.710 0.640 21.296 1.00 85.56 98 SER A N 1
ATOM 765 C CA . SER A 1 98 ? -10.680 2.018 20.805 1.00 85.56 98 SER A CA 1
ATOM 766 C C . SER A 1 98 ? -10.989 2.067 19.302 1.00 85.56 98 SER A C 1
ATOM 768 O O . SER A 1 98 ? -10.930 1.067 18.579 1.00 85.56 98 SER A O 1
ATOM 770 N N . GLN A 1 99 ? -11.338 3.255 18.812 1.00 80.38 99 GLN A N 1
ATOM 771 C CA . GLN A 1 99 ? -11.568 3.479 17.385 1.00 80.38 99 GLN A CA 1
ATOM 772 C C . GLN A 1 99 ? -10.338 3.094 16.546 1.00 80.38 99 GLN A C 1
ATOM 774 O O . GLN A 1 99 ? -10.483 2.420 15.527 1.00 80.38 99 GLN A O 1
ATOM 779 N N . ASP A 1 100 ? -9.146 3.466 17.014 1.00 78.38 100 ASP A N 1
ATOM 780 C CA . ASP A 1 100 ? -7.861 3.151 16.385 1.00 78.38 100 ASP A CA 1
ATOM 781 C C . ASP A 1 100 ? -7.604 1.649 16.311 1.00 78.38 100 ASP A C 1
ATOM 783 O O . ASP A 1 100 ? -7.225 1.136 15.262 1.00 78.38 100 ASP A O 1
ATOM 787 N N . GLU A 1 101 ? -7.833 0.926 17.406 1.00 79.69 101 GLU A N 1
ATOM 788 C CA . GLU A 1 101 ? -7.583 -0.516 17.456 1.00 79.69 101 GLU A CA 1
ATOM 789 C C . GLU A 1 101 ? -8.529 -1.286 16.533 1.00 79.69 101 GLU A C 1
ATOM 791 O O . GLU A 1 101 ? -8.082 -2.180 15.811 1.00 79.69 101 GLU A O 1
ATOM 796 N N . ARG A 1 102 ? -9.817 -0.913 16.492 1.00 84.69 102 ARG A N 1
ATOM 797 C CA . ARG A 1 102 ? -10.782 -1.512 15.555 1.00 84.69 102 ARG A CA 1
ATOM 798 C C . ARG A 1 102 ? -10.409 -1.243 14.103 1.00 84.69 102 ARG A C 1
ATOM 800 O O . ARG A 1 102 ? -10.440 -2.163 13.288 1.00 84.69 102 ARG A O 1
ATOM 807 N N . TYR A 1 103 ? -10.048 0.000 13.790 1.00 83.38 103 TYR A N 1
ATOM 808 C CA . TYR A 1 103 ? -9.587 0.390 12.460 1.00 83.38 103 TYR A CA 1
ATOM 809 C C . TYR A 1 103 ? -8.380 -0.440 12.030 1.00 83.38 103 TYR A C 1
ATOM 811 O O . TYR A 1 103 ? -8.371 -1.042 10.958 1.00 83.38 103 TYR A O 1
ATOM 819 N N . PHE A 1 104 ? -7.382 -0.521 12.905 1.00 78.94 104 PHE A N 1
ATOM 820 C CA . PHE A 1 104 ? -6.142 -1.227 12.638 1.00 78.94 104 PHE A CA 1
ATOM 821 C C . PHE A 1 104 ? -6.368 -2.724 12.417 1.00 78.94 104 PHE A C 1
ATOM 823 O O . PHE A 1 104 ? -5.874 -3.299 11.448 1.00 78.94 104 PHE A O 1
ATOM 830 N N . ARG A 1 105 ? -7.177 -3.355 13.277 1.00 84.38 105 ARG A N 1
ATOM 831 C CA . ARG A 1 105 ? -7.542 -4.770 13.150 1.00 84.38 105 ARG A CA 1
ATOM 832 C C . ARG A 1 105 ? -8.266 -5.055 11.832 1.00 84.38 105 ARG A C 1
ATOM 834 O O . ARG A 1 105 ? -7.968 -6.061 11.197 1.00 84.38 105 ARG A O 1
ATOM 841 N N . ALA A 1 106 ? -9.166 -4.169 11.400 1.00 86.38 106 ALA A N 1
ATOM 842 C CA . ALA A 1 106 ? -9.878 -4.322 10.132 1.00 86.38 106 ALA A CA 1
ATOM 843 C C . ALA A 1 106 ? -8.925 -4.320 8.924 1.00 86.38 106 ALA A C 1
ATOM 845 O O . ALA A 1 106 ? -9.065 -5.160 8.037 1.00 86.38 106 ALA A O 1
ATOM 846 N N . VAL A 1 107 ? -7.923 -3.433 8.912 1.00 82.75 107 VAL A N 1
ATOM 847 C CA . VAL A 1 107 ? -6.894 -3.406 7.857 1.00 82.75 107 VAL A CA 1
ATOM 848 C C . VAL A 1 107 ? -6.081 -4.705 7.845 1.00 82.75 107 VAL A C 1
ATOM 850 O O . VAL A 1 107 ? -5.900 -5.307 6.786 1.00 82.75 107 VAL A O 1
ATOM 853 N N . LEU A 1 108 ? -5.628 -5.178 9.012 1.00 81.94 108 LEU A N 1
ATOM 854 C CA . LEU A 1 108 ? -4.828 -6.403 9.108 1.00 81.94 108 LEU A CA 1
ATOM 855 C C . LEU A 1 108 ? -5.597 -7.659 8.680 1.00 81.94 108 LEU A C 1
ATOM 857 O O . LEU A 1 108 ? -5.052 -8.481 7.943 1.00 81.94 108 LEU A O 1
ATOM 861 N N . GLU A 1 109 ? -6.852 -7.812 9.109 1.00 85.94 109 GLU A N 1
ATOM 862 C CA . GLU A 1 109 ? -7.678 -8.954 8.697 1.00 85.94 109 GLU A CA 1
ATOM 863 C C . GLU A 1 109 ? -7.967 -8.928 7.187 1.00 85.94 109 GLU A C 1
ATOM 865 O O . GLU A 1 109 ? -7.964 -9.984 6.553 1.00 85.94 109 GLU A O 1
ATOM 870 N N . HIS A 1 110 ? -8.123 -7.745 6.573 1.00 88.44 110 HIS A N 1
ATOM 871 C CA . HIS A 1 110 ? -8.279 -7.629 5.116 1.00 88.44 110 HIS A CA 1
ATOM 872 C C . HIS A 1 110 ? -7.028 -8.091 4.361 1.00 88.44 110 HIS A C 1
ATOM 874 O O . HIS A 1 110 ? -7.126 -8.892 3.430 1.00 88.44 110 HIS A O 1
ATOM 880 N N . ILE A 1 111 ? -5.839 -7.660 4.799 1.00 80.69 111 ILE A N 1
ATOM 881 C CA . ILE A 1 111 ? -4.560 -8.110 4.222 1.00 80.69 111 ILE A CA 1
ATOM 882 C C . ILE A 1 111 ? -4.406 -9.627 4.386 1.00 80.69 111 ILE A C 1
ATOM 884 O O . ILE A 1 111 ? -4.093 -10.334 3.428 1.00 80.69 111 ILE A O 1
ATOM 888 N N . LYS A 1 112 ? -4.668 -10.156 5.587 1.00 81.69 112 LYS A N 1
ATOM 889 C CA . LYS A 1 112 ? -4.599 -11.595 5.868 1.00 81.69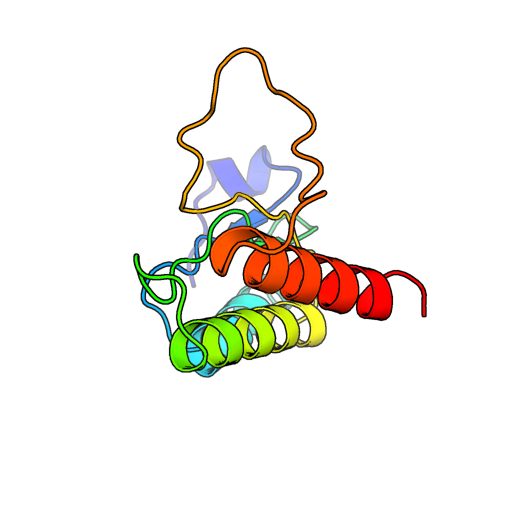 112 LYS A CA 1
ATOM 890 C C . LYS A 1 112 ? -5.518 -12.399 4.948 1.00 81.69 112 LYS A C 1
ATOM 892 O O . LYS A 1 112 ? -5.086 -13.418 4.416 1.00 81.69 112 LYS A O 1
ATOM 897 N N . ALA A 1 113 ? -6.745 -11.934 4.712 1.00 84.81 113 ALA A N 1
ATOM 898 C CA . ALA A 1 113 ? -7.688 -12.581 3.801 1.00 84.81 113 ALA A CA 1
ATOM 899 C C . ALA A 1 113 ? -7.220 -12.585 2.333 1.00 84.81 113 ALA A C 1
ATOM 901 O O . ALA A 1 113 ? -7.654 -13.435 1.559 1.00 84.81 113 ALA A O 1
ATOM 902 N N . LYS A 1 114 ? -6.339 -11.660 1.931 1.00 82.56 114 LYS A N 1
ATOM 903 C CA . LYS A 1 114 ? -5.712 -11.655 0.598 1.00 82.56 114 LYS A CA 1
ATOM 904 C C . LYS A 1 114 ? -4.545 -12.635 0.498 1.00 82.56 114 LYS A C 1
ATOM 906 O O . LYS A 1 114 ? -4.418 -13.299 -0.526 1.00 82.56 114 LYS A O 1
ATOM 911 N N . VAL A 1 115 ? -3.728 -12.726 1.551 1.00 79.06 115 VAL A N 1
ATOM 912 C CA . VAL A 1 115 ? -2.543 -13.601 1.606 1.00 79.06 115 VAL A CA 1
ATOM 913 C C . VAL A 1 115 ? -2.929 -15.073 1.745 1.00 79.06 115 VAL A C 1
ATOM 915 O O . VAL A 1 115 ? -2.363 -15.919 1.066 1.00 79.06 115 VAL A O 1
ATOM 918 N N . MET A 1 116 ? -3.884 -15.381 2.623 1.00 78.25 116 MET A N 1
ATOM 919 C CA . MET A 1 116 ? -4.229 -16.754 3.018 1.00 78.25 116 MET A CA 1
ATOM 920 C C . MET A 1 116 ? -5.278 -17.414 2.104 1.00 78.25 116 MET A C 1
ATOM 922 O O . MET A 1 116 ? -6.000 -18.300 2.561 1.00 78.25 116 MET A O 1
ATOM 926 N N . LYS A 1 117 ? -5.410 -16.952 0.854 1.00 56.56 117 LYS A N 1
ATOM 927 C CA . LYS A 1 117 ? -6.303 -17.565 -0.141 1.00 56.56 117 LYS A CA 1
ATOM 928 C C . LYS A 1 117 ? -5.827 -18.943 -0.580 1.00 56.56 117 LYS A C 1
ATOM 930 O O . LYS A 1 117 ? -4.606 -19.103 -0.789 1.00 56.56 117 LYS A O 1
#

pLDDT: mean 77.51, std 11.38, range [43.19, 90.25]

Foldseek 3Di:
DDDDPCQLPPPQDAEDEAEPHFLVVLLVVLLVLVPDPSRHDDYEHAYYPPDPDLDPVSLVRLLSNLVSNVVSRHDYHYDDPPDDCPPPNDDDQLPDDDSVSVSVVVSVVSNVVSVVD

Radius of gyration: 15.13 Å; chains: 1; bounding box: 36×29×40 Å